Protein AF-A0A7Y5MTP2-F1 (afdb_monomer)

Radius of gyration: 14.78 Å; Cα contacts (8 Å, |Δi|>4): 229; chains: 1; bounding box: 39×34×38 Å

Structure (mmCIF, N/CA/C/O backbone):
data_AF-A0A7Y5MTP2-F1
#
_entry.id   AF-A0A7Y5MTP2-F1
#
loop_
_atom_site.group_PDB
_atom_site.id
_atom_site.type_symbol
_atom_site.label_atom_id
_atom_site.label_alt_id
_atom_site.label_comp_id
_atom_site.label_asym_id
_atom_site.label_entity_id
_atom_site.label_seq_id
_atom_site.pdbx_PDB_ins_code
_atom_site.Cartn_x
_atom_site.Cartn_y
_atom_site.Cartn_z
_atom_site.occupancy
_atom_site.B_iso_or_equiv
_atom_site.auth_seq_id
_atom_site.auth_comp_id
_atom_site.auth_asym_id
_atom_site.auth_atom_id
_atom_site.pdbx_PDB_model_num
ATOM 1 N N . THR A 1 1 ? 4.452 -15.754 11.264 1.00 57.75 1 THR A N 1
ATOM 2 C CA . THR A 1 1 ? 4.203 -14.313 11.049 1.00 57.75 1 THR A CA 1
ATOM 3 C C . THR A 1 1 ? 4.398 -13.623 12.384 1.00 57.75 1 THR A C 1
ATOM 5 O O . THR A 1 1 ? 4.298 -14.305 13.395 1.00 57.75 1 THR A O 1
ATOM 8 N N . MET A 1 2 ? 4.753 -12.339 12.403 1.00 69.00 2 MET A N 1
ATOM 9 C CA . MET A 1 2 ? 4.776 -11.529 13.631 1.00 69.00 2 MET A CA 1
ATOM 10 C C . MET A 1 2 ? 3.493 -10.700 13.642 1.00 69.00 2 MET A C 1
ATOM 12 O O . MET A 1 2 ? 3.183 -10.089 12.622 1.00 69.00 2 MET A O 1
ATOM 16 N N . ALA A 1 3 ? 2.720 -10.726 14.727 1.00 77.56 3 ALA A N 1
ATOM 17 C CA . ALA A 1 3 ? 1.388 -10.106 14.770 1.00 77.56 3 ALA A CA 1
ATOM 18 C C . ALA A 1 3 ? 1.446 -8.566 14.690 1.00 77.56 3 ALA A C 1
ATOM 20 O O . ALA A 1 3 ? 0.490 -7.888 14.294 1.00 77.56 3 ALA A O 1
ATOM 21 N N . GLU A 1 4 ? 2.597 -8.010 15.042 1.00 84.44 4 GLU A N 1
ATOM 22 C CA . GLU A 1 4 ? 2.872 -6.586 15.148 1.00 84.44 4 GLU A CA 1
ATOM 23 C C . GLU A 1 4 ? 3.142 -5.946 13.778 1.00 84.44 4 GLU A C 1
ATOM 25 O O . GLU A 1 4 ? 2.966 -4.736 13.617 1.00 84.44 4 GLU A O 1
ATOM 30 N N . ILE A 1 5 ? 3.487 -6.744 12.762 1.00 91.25 5 ILE A N 1
ATOM 31 C CA . ILE A 1 5 ? 3.952 -6.271 11.451 1.00 91.25 5 ILE A CA 1
ATOM 32 C C . ILE A 1 5 ? 2.905 -6.561 10.374 1.00 91.25 5 ILE A C 1
ATOM 34 O O . ILE A 1 5 ? 2.256 -7.602 10.389 1.00 91.25 5 ILE A O 1
ATOM 38 N N . VAL A 1 6 ? 2.773 -5.638 9.422 1.00 95.94 6 VAL A N 1
ATOM 39 C CA . VAL A 1 6 ? 1.981 -5.818 8.200 1.00 95.94 6 VAL A CA 1
ATOM 40 C C . VAL A 1 6 ? 2.944 -6.013 7.038 1.00 95.94 6 VAL A C 1
ATOM 42 O O . VAL A 1 6 ? 3.733 -5.116 6.729 1.00 95.94 6 VAL A O 1
ATOM 45 N N . ALA A 1 7 ? 2.915 -7.182 6.405 1.00 96.44 7 ALA A N 1
ATOM 46 C CA . ALA A 1 7 ? 3.816 -7.492 5.302 1.00 96.44 7 ALA A CA 1
ATOM 47 C C . ALA A 1 7 ? 3.246 -6.985 3.974 1.00 96.44 7 ALA A C 1
ATOM 49 O O . ALA A 1 7 ? 2.177 -7.411 3.534 1.00 96.44 7 ALA A O 1
ATOM 50 N N . VAL A 1 8 ? 3.989 -6.108 3.302 1.00 97.31 8 VAL A N 1
ATOM 51 C CA . VAL A 1 8 ? 3.574 -5.501 2.035 1.00 97.31 8 VAL A CA 1
ATOM 52 C C . VAL A 1 8 ? 4.582 -5.827 0.941 1.00 97.31 8 VAL A C 1
ATOM 54 O O . VAL A 1 8 ? 5.793 -5.770 1.159 1.00 97.31 8 VAL A O 1
ATOM 57 N N . THR A 1 9 ? 4.086 -6.159 -0.250 1.00 97.12 9 THR A N 1
ATOM 58 C CA . THR A 1 9 ? 4.935 -6.369 -1.427 1.00 97.12 9 THR A CA 1
ATOM 59 C C . THR A 1 9 ? 4.431 -5.627 -2.661 1.00 97.12 9 THR A C 1
ATOM 61 O O . THR A 1 9 ? 3.328 -5.085 -2.687 1.00 97.12 9 THR A O 1
ATOM 64 N N . GLY A 1 10 ? 5.270 -5.562 -3.689 1.00 96.94 10 GLY A N 1
ATOM 65 C CA . GLY A 1 10 ? 4.979 -4.869 -4.934 1.00 96.94 10 GLY A CA 1
ATOM 66 C C . GLY A 1 10 ? 4.532 -5.794 -6.058 1.00 96.94 10 GLY A C 1
ATOM 67 O O . GLY A 1 10 ? 5.059 -6.898 -6.222 1.00 96.94 10 GLY A O 1
ATOM 68 N N . VAL A 1 11 ? 3.607 -5.307 -6.881 1.00 97.50 11 VAL A N 1
ATOM 69 C CA . VAL A 1 11 ? 3.109 -5.990 -8.084 1.00 97.50 11 VAL A CA 1
ATOM 70 C C . VAL A 1 11 ? 3.251 -5.118 -9.331 1.00 97.50 11 VAL A C 1
ATOM 72 O O . VAL A 1 11 ? 3.417 -3.894 -9.249 1.00 97.50 11 VAL A O 1
ATOM 75 N N . LYS A 1 12 ? 3.201 -5.765 -10.495 1.00 96.69 12 LYS A N 1
ATOM 76 C CA . LYS A 1 12 ? 3.069 -5.110 -11.794 1.00 96.69 12 LYS A CA 1
ATOM 77 C C . LYS A 1 12 ? 1.625 -4.634 -12.003 1.00 96.69 12 LYS A C 1
ATOM 79 O O . LYS A 1 12 ? 0.699 -5.196 -11.421 1.00 96.69 12 LYS A O 1
ATOM 84 N N . ASP A 1 13 ? 1.430 -3.609 -12.827 1.00 94.81 13 ASP A N 1
ATOM 85 C CA . ASP A 1 13 ? 0.100 -3.256 -13.329 1.00 94.81 13 ASP A CA 1
ATOM 86 C C . ASP A 1 13 ? -0.437 -4.347 -14.271 1.00 94.81 13 ASP A C 1
ATOM 88 O O . ASP A 1 13 ? 0.332 -5.073 -14.897 1.00 94.81 13 ASP A O 1
ATOM 92 N N . GLY A 1 14 ? -1.758 -4.496 -14.359 1.00 92.06 14 GLY A N 1
ATOM 93 C CA . GLY A 1 14 ? -2.388 -5.513 -15.201 1.00 92.06 14 GLY A CA 1
ATOM 94 C C . GLY A 1 14 ? -3.669 -6.076 -14.595 1.00 92.06 14 GLY A C 1
AT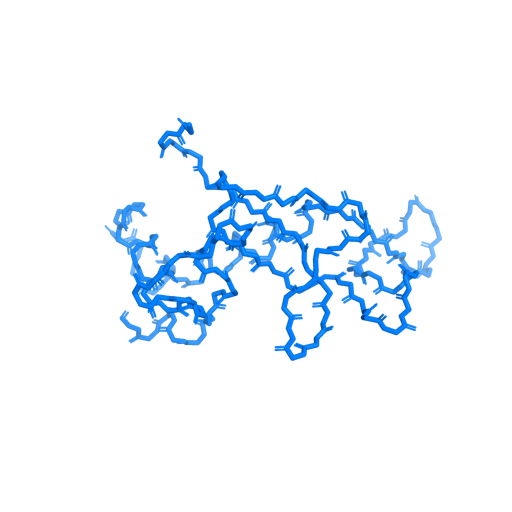OM 95 O O . GLY A 1 14 ? -4.062 -5.716 -13.488 1.00 92.06 14 GLY A O 1
ATOM 96 N N . SER A 1 15 ? -4.327 -6.967 -15.339 1.00 86.50 15 SER A N 1
ATOM 97 C CA . SER A 1 15 ? -5.572 -7.622 -14.915 1.00 86.50 15 SER A CA 1
ATOM 98 C C . SER A 1 15 ? -5.357 -8.724 -13.873 1.00 86.50 15 SER A C 1
ATOM 100 O O . SER A 1 15 ? -6.280 -9.070 -13.142 1.00 86.50 15 SER A O 1
ATOM 102 N N . SER A 1 16 ? -4.147 -9.280 -13.798 1.00 91.94 16 SER A N 1
ATOM 103 C CA . SER A 1 16 ? -3.747 -10.310 -12.836 1.00 91.94 16 SER A CA 1
ATOM 104 C C . SER A 1 16 ? -2.545 -9.838 -12.031 1.00 91.94 16 SER A C 1
ATOM 106 O O . SER A 1 16 ? -1.668 -9.154 -12.560 1.00 91.94 16 SER A O 1
ATOM 108 N N . LEU A 1 17 ? -2.489 -10.224 -10.755 1.00 96.00 17 LEU A N 1
ATOM 109 C CA . LEU A 1 17 ? -1.357 -9.885 -9.903 1.00 96.00 17 LEU A CA 1
ATOM 110 C C . LEU A 1 17 ? -0.130 -10.698 -10.302 1.00 96.00 17 LEU A C 1
ATOM 112 O O . LEU A 1 17 ? -0.117 -11.924 -10.226 1.00 96.00 17 LEU A O 1
ATOM 116 N N . VAL A 1 18 ? 0.917 -9.980 -10.686 1.00 96.44 18 VAL A N 1
ATOM 117 C CA . VAL A 1 18 ? 2.251 -10.521 -10.927 1.00 96.44 18 VAL A CA 1
ATOM 118 C C . VAL A 1 18 ? 3.200 -9.734 -10.044 1.00 96.44 18 VAL A C 1
ATOM 120 O O . VAL A 1 18 ? 3.188 -8.505 -10.080 1.00 96.44 18 VAL A O 1
ATOM 123 N N . LYS A 1 19 ? 4.016 -10.411 -9.233 1.00 96.00 19 LYS A N 1
ATOM 124 C CA . LYS A 1 19 ? 4.994 -9.728 -8.375 1.00 96.00 19 LYS A CA 1
ATOM 125 C C . LYS A 1 19 ? 5.942 -8.856 -9.209 1.00 96.00 19 LYS A C 1
ATOM 127 O O . LYS A 1 19 ? 6.285 -9.204 -10.341 1.00 96.00 19 LYS A O 1
ATOM 132 N N . CYS A 1 20 ? 6.392 -7.739 -8.642 1.00 95.06 20 CYS A N 1
ATOM 133 C CA . C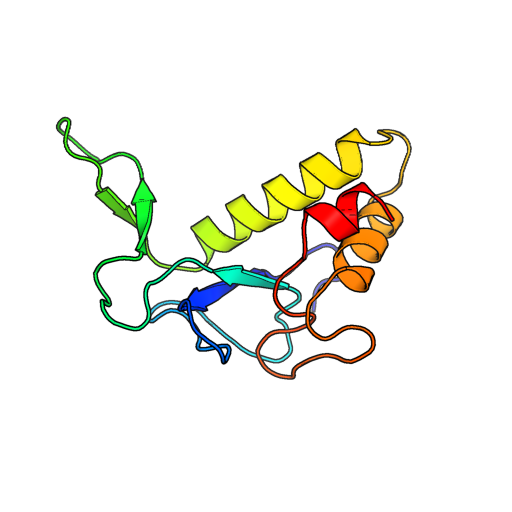YS A 1 20 ? 7.462 -6.956 -9.257 1.00 95.06 20 CYS A CA 1
ATOM 134 C C . CYS A 1 20 ? 8.749 -7.801 -9.356 1.00 95.06 20 CYS A C 1
ATOM 136 O O . CYS A 1 20 ? 8.929 -8.762 -8.598 1.00 95.06 20 CYS A O 1
ATOM 138 N N . ASN A 1 21 ? 9.656 -7.460 -10.273 1.00 93.88 21 ASN A N 1
ATOM 139 C CA . ASN A 1 21 ? 10.817 -8.307 -10.584 1.00 93.88 21 ASN A CA 1
ATOM 140 C C . ASN A 1 21 ? 11.676 -8.614 -9.348 1.00 93.88 21 ASN A C 1
ATOM 142 O O . ASN A 1 21 ? 12.095 -9.753 -9.151 1.00 93.88 21 ASN A O 1
ATOM 146 N N . THR A 1 22 ? 11.872 -7.621 -8.483 1.00 92.31 22 THR A N 1
ATOM 147 C CA . THR A 1 22 ? 12.684 -7.715 -7.261 1.00 92.31 22 THR A CA 1
ATOM 148 C C . THR A 1 22 ? 11.857 -7.946 -5.992 1.00 92.31 22 THR A C 1
ATOM 150 O O . THR A 1 22 ? 12.40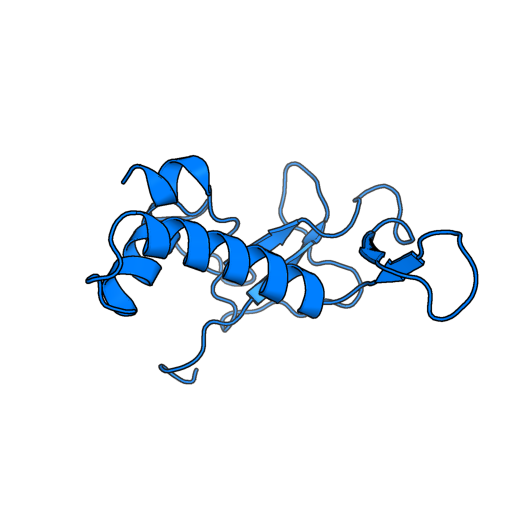1 -7.961 -4.893 1.00 92.31 22 THR A O 1
ATOM 153 N N . CYS A 1 23 ? 10.539 -8.121 -6.119 1.00 94.25 23 CYS A N 1
ATOM 154 C CA . CYS A 1 23 ? 9.631 -8.290 -4.992 1.00 94.25 23 CYS A CA 1
ATOM 155 C C . CYS A 1 23 ? 9.499 -9.762 -4.577 1.00 94.25 23 CYS A C 1
ATOM 157 O O . CYS A 1 23 ? 9.522 -10.677 -5.412 1.00 94.25 23 CYS A O 1
ATOM 159 N N . HIS A 1 24 ? 9.288 -9.976 -3.278 1.00 93.62 24 HIS A N 1
ATOM 160 C CA . HIS A 1 24 ? 8.942 -11.279 -2.710 1.00 93.62 24 HIS A CA 1
ATOM 161 C C . HIS A 1 24 ? 7.422 -11.501 -2.734 1.00 93.62 24 HIS A C 1
ATOM 163 O O . HIS A 1 24 ? 6.661 -10.550 -2.586 1.00 93.62 24 HIS A O 1
ATOM 169 N N . SER A 1 25 ? 6.972 -12.743 -2.891 1.00 95.69 25 SER A N 1
ATOM 170 C CA . SER A 1 25 ? 5.572 -13.153 -2.703 1.00 95.69 25 SER A CA 1
ATOM 171 C C . SER A 1 25 ? 5.505 -14.348 -1.753 1.00 95.69 25 SER A C 1
ATOM 173 O O . SER A 1 25 ? 6.530 -14.958 -1.433 1.00 95.69 25 SER A O 1
ATOM 175 N N . GLY A 1 26 ? 4.311 -14.658 -1.254 1.00 96.19 26 GLY A N 1
ATOM 176 C CA . GLY A 1 26 ? 4.069 -15.861 -0.463 1.00 96.19 26 GLY A CA 1
ATOM 177 C C . GLY A 1 26 ? 3.065 -15.660 0.662 1.00 96.19 26 GLY A C 1
ATOM 178 O O . GLY A 1 26 ? 2.565 -14.564 0.906 1.00 96.19 26 GLY A O 1
ATOM 179 N N . SER A 1 27 ? 2.815 -16.734 1.408 1.00 95.00 27 SER A N 1
ATOM 180 C CA . SER A 1 27 ? 1.702 -16.810 2.364 1.00 95.00 27 SER A CA 1
ATOM 181 C C . SER A 1 27 ? 1.784 -15.813 3.517 1.00 95.00 27 SER A C 1
ATOM 183 O O . SER A 1 27 ? 0.773 -15.529 4.157 1.00 95.00 27 SER A O 1
ATOM 185 N N . LYS A 1 28 ? 2.969 -15.250 3.769 1.00 94.94 28 LYS A N 1
ATOM 186 C CA . LYS A 1 28 ? 3.203 -14.236 4.802 1.00 94.94 28 LYS A CA 1
ATOM 187 C C . LYS A 1 28 ? 2.919 -12.802 4.339 1.00 94.94 28 LYS A C 1
ATOM 189 O O . LYS A 1 28 ? 2.993 -11.924 5.182 1.00 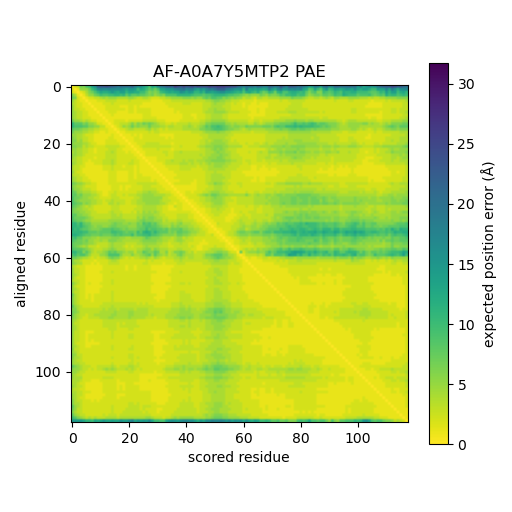94.94 28 LYS A O 1
ATOM 194 N N . VAL A 1 29 ? 2.621 -12.558 3.059 1.00 96.44 29 VAL A N 1
ATOM 195 C CA . VAL A 1 29 ? 2.225 -11.236 2.533 1.00 96.44 29 VAL A CA 1
ATOM 196 C C . VAL A 1 29 ? 0.793 -10.920 2.948 1.00 96.44 29 VAL A C 1
ATOM 198 O O . VAL A 1 29 ? -0.070 -11.785 2.819 1.00 96.44 29 VAL A O 1
ATOM 201 N N . ASP A 1 30 ? 0.533 -9.694 3.400 1.00 97.19 30 ASP A N 1
ATOM 202 C CA . ASP A 1 30 ? -0.800 -9.215 3.782 1.00 97.19 30 ASP A CA 1
ATOM 203 C C . ASP A 1 30 ? -1.437 -8.336 2.711 1.00 97.19 30 ASP A C 1
ATOM 205 O O . ASP A 1 30 ? -2.602 -8.544 2.388 1.00 97.19 30 ASP A O 1
ATOM 209 N N . PHE A 1 31 ? -0.689 -7.399 2.129 1.00 97.94 31 PHE A N 1
ATOM 210 C CA . PHE A 1 31 ? -1.192 -6.498 1.088 1.00 97.94 31 PHE A CA 1
ATOM 211 C C . PHE A 1 31 ? -0.192 -6.348 -0.049 1.00 97.94 31 PHE A C 1
ATOM 213 O O . PHE A 1 31 ? 1.010 -6.595 0.107 1.00 97.94 31 PHE A O 1
ATOM 220 N N . VAL A 1 32 ? -0.687 -5.879 -1.192 1.00 97.81 32 VAL A N 1
ATOM 221 C CA . VAL A 1 32 ? 0.168 -5.497 -2.315 1.00 97.81 32 VAL A CA 1
ATOM 222 C C . VAL A 1 32 ? -0.135 -4.091 -2.809 1.00 97.81 32 VAL A C 1
ATOM 224 O O . VAL A 1 32 ? -1.254 -3.598 -2.672 1.00 97.81 32 VAL A O 1
ATOM 227 N N . ALA A 1 33 ? 0.852 -3.467 -3.445 1.00 97.19 33 ALA A N 1
ATOM 228 C CA . ALA A 1 33 ? 0.668 -2.216 -4.173 1.00 97.19 33 ALA A CA 1
ATOM 229 C C . ALA A 1 33 ? 1.300 -2.287 -5.567 1.00 97.19 33 ALA A C 1
ATOM 231 O O . ALA A 1 33 ? 2.351 -2.903 -5.767 1.00 97.19 33 ALA A O 1
ATOM 232 N N . VAL A 1 34 ? 0.655 -1.641 -6.538 1.00 95.75 34 VAL A N 1
ATOM 233 C CA . VAL A 1 34 ? 1.162 -1.546 -7.911 1.00 95.75 34 VAL A CA 1
ATOM 234 C C . VAL A 1 34 ? 2.356 -0.600 -7.944 1.00 95.75 34 VAL A C 1
ATOM 236 O O . VAL A 1 34 ? 2.253 0.551 -7.527 1.00 95.75 34 VAL A O 1
ATOM 239 N N . MET A 1 35 ? 3.488 -1.081 -8.455 1.00 95.00 35 MET A N 1
ATOM 240 C CA . MET A 1 35 ? 4.746 -0.321 -8.454 1.00 95.00 35 MET A CA 1
ATOM 241 C C . MET A 1 35 ? 5.651 -0.567 -9.656 1.00 95.00 35 MET A C 1
ATOM 243 O O . MET A 1 35 ? 6.740 -0.009 -9.733 1.00 95.00 35 MET A O 1
ATOM 247 N N . GLN A 1 36 ? 5.251 -1.441 -10.571 1.00 95.75 36 GLN A N 1
ATOM 248 C CA . GLN A 1 36 ? 6.005 -1.730 -11.781 1.00 95.75 36 GLN A CA 1
ATOM 249 C C . GLN A 1 36 ? 5.037 -1.846 -12.943 1.00 95.75 36 GLN A C 1
ATOM 251 O O . GLN A 1 36 ? 3.877 -2.214 -12.779 1.00 95.75 36 GLN A O 1
ATOM 256 N N . ARG A 1 37 ? 5.507 -1.525 -14.136 1.00 95.12 37 ARG A N 1
ATOM 257 C CA . ARG A 1 37 ? 4.713 -1.663 -15.346 1.00 95.12 37 ARG A CA 1
ATOM 258 C C . ARG A 1 37 ? 4.967 -3.026 -15.974 1.00 95.12 37 ARG A C 1
ATOM 260 O O . ARG A 1 37 ? 6.112 -3.417 -16.174 1.00 95.12 37 ARG A O 1
ATOM 267 N N . SER A 1 38 ? 3.899 -3.739 -16.295 1.00 95.06 38 SER A N 1
ATOM 268 C CA . SER A 1 38 ? 3.908 -5.069 -16.915 1.00 95.06 38 SER A CA 1
ATOM 269 C C . SER A 1 38 ? 4.705 -5.116 -18.212 1.00 95.06 38 SER A C 1
ATOM 271 O O . SER A 1 38 ? 5.418 -6.081 -18.455 1.00 95.06 38 SER A O 1
ATOM 273 N N . VAL A 1 39 ? 4.618 -4.052 -19.010 1.00 94.38 39 VAL A N 1
ATOM 274 C CA . VAL A 1 39 ? 5.248 -3.949 -20.335 1.00 94.38 39 VAL A CA 1
ATOM 275 C C . VAL A 1 39 ? 6.653 -3.331 -20.317 1.00 94.38 39 VAL A C 1
ATOM 277 O O . VAL A 1 39 ? 7.219 -3.083 -21.375 1.00 94.38 39 VAL A O 1
ATOM 280 N N . SER A 1 40 ? 7.200 -2.981 -19.146 1.00 93.12 40 SER A N 1
ATOM 281 C CA . SER A 1 40 ? 8.496 -2.296 -19.048 1.00 93.12 40 SER A CA 1
ATOM 282 C C . SER A 1 40 ? 9.113 -2.468 -17.669 1.00 93.12 40 SER A C 1
ATOM 284 O O . SER A 1 40 ? 8.776 -1.745 -16.729 1.00 93.12 40 SER A O 1
ATOM 286 N N . ASP A 1 41 ? 10.096 -3.353 -17.577 1.00 90.88 41 ASP A N 1
ATOM 287 C CA . ASP A 1 41 ? 10.742 -3.688 -16.310 1.00 90.88 41 ASP A CA 1
ATOM 288 C C . ASP A 1 41 ? 11.534 -2.529 -15.687 1.00 90.88 41 ASP A C 1
ATOM 290 O O . ASP A 1 41 ? 11.629 -2.446 -14.466 1.00 90.88 41 ASP A O 1
ATOM 294 N N . SER A 1 42 ? 12.004 -1.578 -16.497 1.00 90.69 42 SER A N 1
ATOM 295 C CA . SER A 1 42 ? 12.689 -0.364 -16.027 1.00 90.69 42 SER A CA 1
ATOM 296 C C . SER A 1 42 ? 11.738 0.728 -15.518 1.00 90.69 42 SER A C 1
ATOM 298 O O . SER A 1 42 ? 12.195 1.765 -15.044 1.00 90.69 42 SER A O 1
ATOM 300 N N . ARG A 1 43 ? 10.415 0.545 -15.652 1.00 93.25 43 ARG A N 1
ATOM 301 C CA . ARG A 1 43 ? 9.406 1.555 -15.294 1.00 93.25 43 ARG A CA 1
ATOM 302 C C . ARG A 1 43 ? 8.731 1.159 -13.984 1.00 93.25 43 ARG A C 1
ATOM 304 O O . ARG A 1 43 ? 7.645 0.571 -13.982 1.00 93.25 43 ARG A O 1
ATOM 311 N N . THR A 1 44 ? 9.419 1.455 -12.884 1.00 94.88 44 THR A N 1
ATOM 312 C CA . THR A 1 44 ? 8.974 1.191 -11.509 1.00 94.88 44 THR A CA 1
ATOM 313 C C . THR A 1 44 ? 8.467 2.472 -10.821 1.00 94.88 44 THR A C 1
ATOM 315 O O . THR A 1 44 ? 8.064 3.416 -11.504 1.00 94.88 44 THR A O 1
ATOM 318 N N . SER A 1 45 ? 8.419 2.529 -9.486 1.00 93.00 45 SER A N 1
ATOM 319 C CA . SER A 1 45 ? 8.022 3.732 -8.743 1.00 93.00 45 SER A CA 1
ATOM 320 C C . SER A 1 45 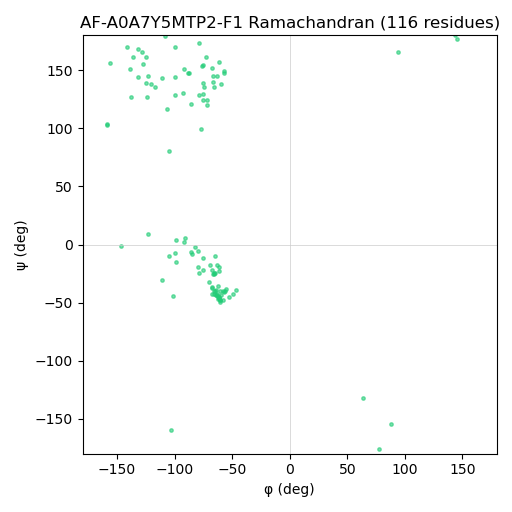? 9.024 4.873 -8.936 1.00 93.00 45 SER A C 1
ATOM 322 O O . SER A 1 45 ? 10.230 4.661 -8.843 1.00 93.00 45 SER A O 1
ATOM 324 N N . LEU A 1 46 ? 8.517 6.086 -9.169 1.00 92.12 46 LEU A N 1
ATOM 325 C CA . LEU A 1 46 ? 9.326 7.301 -9.288 1.00 92.12 46 LEU A CA 1
ATOM 326 C C . LEU A 1 46 ? 9.991 7.667 -7.957 1.00 92.12 46 LEU A C 1
ATOM 328 O O . LEU A 1 46 ? 9.353 7.605 -6.904 1.00 92.12 46 LEU A O 1
ATOM 332 N N . THR A 1 47 ? 11.244 8.114 -8.016 1.00 91.06 47 THR A N 1
ATOM 333 C CA . THR A 1 47 ? 11.994 8.647 -6.873 1.00 91.06 47 THR A CA 1
ATOM 334 C C . THR A 1 47 ? 12.857 9.836 -7.263 1.00 91.06 47 THR A C 1
ATOM 336 O O . THR A 1 47 ? 13.084 10.128 -8.438 1.00 91.06 47 THR A O 1
ATOM 339 N N . LEU A 1 48 ? 13.406 10.500 -6.249 1.00 91.69 48 LEU A N 1
ATOM 340 C CA . LEU A 1 48 ? 14.529 11.405 -6.446 1.00 91.69 48 LEU A CA 1
ATOM 341 C C . LEU A 1 48 ? 15.742 10.622 -6.967 1.00 91.69 48 LEU A C 1
ATOM 343 O O . LEU A 1 48 ? 15.945 9.456 -6.607 1.00 91.69 48 LEU A O 1
ATOM 347 N N . ALA A 1 49 ? 16.533 11.259 -7.828 1.00 92.44 49 ALA A N 1
ATOM 348 C CA . ALA A 1 49 ? 17.841 10.743 -8.198 1.00 92.44 49 ALA A CA 1
ATOM 349 C C . ALA A 1 49 ? 18.852 10.988 -7.073 1.00 92.44 49 ALA A C 1
ATOM 351 O O . ALA A 1 49 ? 18.719 11.929 -6.294 1.00 92.44 49 ALA A O 1
ATOM 352 N N . MET A 1 50 ? 19.884 10.146 -7.007 1.00 90.94 50 MET A N 1
ATOM 353 C CA . MET A 1 50 ? 20.992 10.340 -6.062 1.00 90.94 50 MET A CA 1
ATOM 354 C C . MET A 1 50 ? 21.805 11.605 -6.378 1.00 90.94 50 MET A C 1
ATOM 356 O O . MET A 1 50 ? 22.447 12.162 -5.493 1.00 90.94 50 MET A O 1
ATOM 360 N N . SER A 1 51 ? 21.782 12.055 -7.634 1.00 94.19 51 SER A N 1
ATOM 361 C CA . SER A 1 51 ? 22.387 13.300 -8.100 1.00 94.19 51 SER A CA 1
ATOM 362 C C . SER A 1 51 ? 21.706 13.786 -9.387 1.00 94.19 51 SER A C 1
ATOM 364 O O . SER A 1 51 ? 21.123 12.997 -10.133 1.00 94.19 51 SER A O 1
ATOM 366 N N . GLY A 1 52 ? 21.788 15.094 -9.655 1.00 93.44 52 GLY A N 1
ATOM 367 C CA . GLY A 1 52 ? 21.160 15.732 -10.817 1.00 93.44 52 GLY A CA 1
ATOM 368 C C . GLY A 1 52 ? 19.648 15.963 -10.671 1.00 93.44 52 GLY A C 1
ATOM 369 O O . GLY A 1 52 ? 19.062 15.710 -9.623 1.00 93.44 52 GLY A O 1
ATOM 370 N N . ASN A 1 53 ? 19.023 16.470 -11.741 1.00 92.56 53 ASN A N 1
ATOM 371 C CA . ASN A 1 53 ? 17.628 16.944 -11.717 1.00 92.56 53 ASN A CA 1
ATOM 372 C C . ASN A 1 53 ? 16.624 16.001 -12.401 1.00 92.56 53 ASN A C 1
ATOM 374 O O . ASN A 1 53 ? 15.421 16.232 -12.320 1.00 92.56 53 ASN A O 1
ATOM 378 N N . GLN A 1 54 ? 17.092 14.970 -13.110 1.00 93.62 54 GLN A N 1
ATOM 379 C CA . GLN A 1 54 ? 16.198 14.005 -13.751 1.00 93.62 54 GLN A CA 1
ATOM 380 C C . GLN A 1 54 ? 15.688 13.008 -12.702 1.00 93.62 54 GLN A C 1
ATOM 382 O O . GLN A 1 54 ? 16.517 12.442 -11.992 1.00 93.62 54 GLN A O 1
ATOM 387 N N . PRO A 1 55 ? 14.367 12.775 -12.576 1.00 91.81 55 PRO A N 1
ATOM 388 C CA . PRO A 1 55 ? 13.834 11.772 -11.660 1.00 91.81 55 PRO A CA 1
ATOM 389 C C . PRO A 1 55 ? 14.395 10.376 -11.944 1.00 91.81 55 PRO A C 1
ATOM 391 O O . PRO A 1 55 ? 14.679 10.026 -13.090 1.00 91.81 55 PRO A O 1
ATOM 394 N N . SER A 1 56 ? 14.511 9.570 -10.895 1.00 93.50 56 SER A N 1
ATOM 395 C CA . SER A 1 56 ? 14.929 8.173 -10.991 1.00 93.50 56 SER A CA 1
ATOM 396 C C . SER A 1 56 ? 13.749 7.235 -10.737 1.00 93.50 56 SER A C 1
ATOM 398 O O . SER A 1 56 ? 12.621 7.662 -10.477 1.00 93.50 56 SER A O 1
ATOM 400 N N . TYR A 1 57 ? 14.025 5.940 -10.811 1.00 92.06 57 TYR A N 1
ATOM 401 C CA . TYR A 1 57 ? 13.085 4.872 -10.528 1.00 92.06 57 TYR A CA 1
ATOM 402 C C . TYR A 1 57 ? 13.663 3.934 -9.469 1.00 92.06 57 TYR A C 1
ATOM 404 O O . TYR A 1 57 ? 14.843 3.581 -9.517 1.00 92.06 57 TYR A O 1
ATOM 412 N N . VAL A 1 58 ? 12.824 3.500 -8.529 1.00 89.75 58 VAL A N 1
ATOM 413 C CA . VAL A 1 58 ? 13.170 2.483 -7.529 1.00 89.75 58 VAL A CA 1
ATOM 414 C C . VAL A 1 58 ? 12.286 1.259 -7.695 1.00 89.75 58 VAL A C 1
ATOM 416 O O . VAL A 1 58 ? 11.074 1.372 -7.896 1.00 89.75 58 VAL A O 1
ATOM 419 N N . GLY A 1 59 ? 12.897 0.081 -7.641 1.00 83.81 59 GLY A N 1
ATOM 420 C CA . GLY A 1 59 ? 12.191 -1.193 -7.559 1.00 83.81 59 GLY A CA 1
ATOM 421 C C . GLY A 1 59 ? 12.145 -1.725 -6.127 1.00 83.81 59 GLY A C 1
ATOM 422 O O . GLY A 1 59 ? 12.865 -1.259 -5.247 1.00 83.81 59 GLY A O 1
ATOM 423 N N . GLY A 1 60 ? 11.346 -2.767 -5.916 1.00 86.06 60 GLY A N 1
ATOM 424 C CA . GLY A 1 60 ? 11.301 -3.506 -4.655 1.00 86.06 60 GLY A CA 1
ATOM 425 C C . GLY A 1 60 ? 10.223 -3.025 -3.687 1.00 86.06 60 GLY A C 1
ATOM 426 O O . GLY A 1 60 ? 9.634 -1.956 -3.834 1.00 86.06 60 GLY A O 1
ATOM 427 N N . SER A 1 61 ? 9.961 -3.848 -2.670 1.00 88.94 61 SER A N 1
ATOM 428 C CA . SER A 1 61 ? 8.806 -3.711 -1.775 1.00 88.94 61 SER A CA 1
ATOM 429 C C . SER A 1 61 ? 8.768 -2.409 -0.969 1.00 88.94 61 SER A C 1
ATOM 431 O O . SER A 1 61 ? 7.683 -2.022 -0.545 1.00 88.94 61 SER A O 1
ATOM 433 N N . SER A 1 62 ? 9.884 -1.688 -0.806 1.00 92.56 62 SER A N 1
ATOM 434 C CA . SER A 1 62 ? 9.942 -0.421 -0.060 1.00 92.56 62 SER A CA 1
ATOM 435 C C . SER A 1 62 ? 8.904 0.601 -0.529 1.00 92.56 62 SER A C 1
ATOM 437 O O . SER A 1 62 ? 8.204 1.189 0.295 1.00 92.56 62 SER A O 1
ATOM 439 N N . ALA A 1 63 ? 8.747 0.777 -1.845 1.00 93.75 63 ALA A N 1
ATOM 440 C CA . ALA A 1 63 ? 7.754 1.708 -2.374 1.00 93.75 63 ALA A CA 1
ATOM 441 C C . ALA A 1 63 ? 6.312 1.206 -2.161 1.00 93.75 63 ALA A C 1
ATOM 443 O O . ALA A 1 63 ? 5.430 2.011 -1.879 1.00 93.75 63 ALA A O 1
ATOM 444 N N . ALA A 1 64 ? 6.068 -0.112 -2.176 1.00 95.75 64 ALA A N 1
ATOM 445 C CA . ALA A 1 64 ? 4.746 -0.670 -1.876 1.00 95.75 64 ALA A CA 1
ATOM 446 C C . ALA A 1 64 ? 4.380 -0.459 -0.408 1.00 95.75 64 ALA A C 1
ATOM 448 O O . ALA A 1 64 ? 3.244 -0.082 -0.106 1.00 95.75 64 ALA A O 1
ATOM 449 N N . THR A 1 65 ? 5.341 -0.672 0.494 1.00 96.12 65 THR A N 1
ATOM 450 C CA . THR A 1 65 ? 5.188 -0.399 1.923 1.00 96.12 65 THR A CA 1
ATOM 451 C C . THR A 1 65 ? 4.838 1.065 2.149 1.00 96.12 65 THR A C 1
ATOM 453 O O . THR A 1 65 ? 3.865 1.344 2.843 1.00 96.12 65 THR A O 1
ATOM 456 N N . ALA A 1 66 ? 5.561 1.996 1.518 1.00 95.88 66 ALA A N 1
ATOM 457 C CA . ALA A 1 66 ? 5.285 3.426 1.635 1.00 95.88 66 ALA A CA 1
ATOM 458 C C . ALA A 1 66 ? 3.881 3.796 1.125 1.00 95.88 66 ALA A C 1
ATOM 460 O O . ALA A 1 66 ? 3.139 4.486 1.823 1.00 95.88 66 ALA A O 1
ATOM 461 N N . THR A 1 67 ? 3.473 3.291 -0.046 1.00 96.31 67 THR A N 1
ATOM 462 C CA . THR A 1 67 ? 2.120 3.517 -0.581 1.00 96.31 67 THR A CA 1
ATOM 463 C C . THR A 1 67 ? 1.043 2.974 0.356 1.00 96.31 67 THR A C 1
ATOM 465 O O . THR A 1 67 ? 0.089 3.678 0.678 1.00 96.31 67 THR A O 1
ATOM 468 N N . THR A 1 68 ? 1.204 1.743 0.839 1.00 98.00 68 THR A N 1
ATOM 469 C CA . THR A 1 68 ? 0.222 1.100 1.725 1.00 98.00 68 THR A CA 1
ATOM 470 C C . THR A 1 68 ? 0.153 1.793 3.087 1.00 98.00 68 THR A C 1
ATOM 472 O O . THR A 1 68 ? -0.939 1.968 3.624 1.00 98.00 68 THR A O 1
ATOM 475 N N . ALA A 1 69 ? 1.285 2.261 3.620 1.00 98.19 69 ALA A N 1
ATOM 476 C CA . ALA A 1 69 ? 1.330 3.077 4.832 1.00 98.19 69 ALA A CA 1
ATOM 477 C C . ALA A 1 69 ? 0.625 4.430 4.641 1.00 98.19 69 ALA A C 1
ATOM 479 O O . ALA A 1 69 ? -0.107 4.864 5.527 1.00 98.19 69 ALA A O 1
ATOM 480 N N . GLY A 1 70 ? 0.774 5.063 3.473 1.00 98.25 70 GLY A N 1
ATOM 481 C CA . GLY A 1 70 ? 0.020 6.266 3.115 1.00 98.25 70 GLY A CA 1
ATOM 482 C C . GLY A 1 70 ? -1.492 6.025 3.108 1.00 98.25 70 GLY A C 1
ATOM 483 O O . GLY A 1 70 ? -2.241 6.815 3.674 1.00 98.25 70 GLY A O 1
ATOM 484 N N . ILE A 1 71 ? -1.947 4.896 2.554 1.00 98.50 71 ILE A N 1
ATOM 485 C CA . ILE A 1 71 ? -3.365 4.502 2.602 1.00 98.50 71 ILE A CA 1
ATOM 486 C C . ILE A 1 71 ? -3.823 4.292 4.050 1.00 98.50 71 ILE A C 1
ATOM 488 O O . ILE A 1 71 ? -4.868 4.811 4.436 1.00 98.50 71 ILE A O 1
ATOM 492 N N . ALA A 1 72 ? -3.038 3.591 4.871 1.00 98.31 72 ALA A N 1
ATOM 493 C CA . ALA A 1 72 ? -3.347 3.404 6.289 1.00 98.31 72 ALA A CA 1
ATOM 494 C C . ALA A 1 72 ? -3.478 4.745 7.031 1.00 98.31 72 ALA A C 1
ATOM 496 O O . ALA A 1 72 ? -4.392 4.916 7.836 1.00 98.31 72 ALA A O 1
ATOM 497 N N . ALA A 1 73 ? -2.608 5.711 6.723 1.00 98.50 73 ALA A N 1
ATOM 498 C CA . ALA A 1 73 ? -2.667 7.053 7.289 1.00 98.50 73 ALA A CA 1
ATOM 499 C C . ALA A 1 73 ? -3.936 7.808 6.863 1.00 98.50 73 ALA A C 1
ATOM 501 O O . ALA A 1 73 ? -4.552 8.457 7.704 1.00 98.50 73 ALA A O 1
ATOM 502 N N . LEU A 1 74 ? -4.371 7.685 5.601 1.00 98.56 74 LEU A N 1
ATOM 503 C CA . LEU A 1 74 ? -5.642 8.261 5.137 1.00 98.56 74 LEU A CA 1
ATOM 504 C C . LEU A 1 74 ? -6.837 7.663 5.889 1.00 98.56 74 LEU A C 1
ATOM 506 O O . LEU A 1 74 ? -7.701 8.401 6.353 1.00 98.56 74 LEU A O 1
ATOM 510 N N . VAL A 1 75 ? -6.868 6.338 6.053 1.00 98.50 75 VAL A N 1
ATOM 511 C CA . VAL A 1 75 ? -7.918 5.642 6.814 1.00 98.50 75 VAL A CA 1
ATOM 512 C C . VAL A 1 75 ? -7.919 6.114 8.266 1.00 98.50 75 VAL A C 1
ATOM 514 O O . VAL A 1 75 ? -8.968 6.492 8.785 1.00 98.50 75 VAL A O 1
ATOM 517 N N . TRP A 1 76 ? -6.754 6.162 8.910 1.00 98.38 76 TRP A N 1
ATOM 518 C CA . TRP A 1 76 ? -6.621 6.646 10.283 1.00 98.38 76 TRP A CA 1
ATOM 519 C C . TRP A 1 76 ? -7.061 8.110 10.438 1.00 98.38 76 TRP A C 1
ATOM 521 O O . TRP A 1 76 ? -7.775 8.436 11.384 1.00 98.38 76 TRP A O 1
ATOM 531 N N . ALA A 1 77 ? -6.732 8.980 9.479 1.00 98.12 77 ALA A N 1
ATOM 532 C CA . ALA A 1 77 ? -7.081 10.400 9.521 1.00 98.12 77 ALA A CA 1
ATOM 533 C C . ALA A 1 77 ? -8.598 10.664 9.545 1.00 98.12 77 ALA A C 1
ATOM 535 O O . ALA A 1 77 ? -9.022 11.706 10.040 1.00 98.12 77 ALA A O 1
ATOM 536 N N . THR A 1 78 ? -9.425 9.726 9.069 1.00 98.19 78 THR A N 1
ATOM 537 C CA . THR A 1 78 ? -10.894 9.865 9.132 1.00 98.19 78 THR A CA 1
ATOM 538 C C . THR A 1 78 ? -11.450 9.832 10.558 1.00 98.19 78 THR A C 1
ATOM 540 O O . THR A 1 78 ? -12.508 10.400 10.813 1.00 98.19 78 THR A O 1
ATOM 543 N N . ASN A 1 79 ? -10.751 9.196 11.502 1.00 97.25 79 ASN A N 1
ATOM 544 C CA . ASN A 1 79 ? -11.022 9.322 12.932 1.00 97.25 79 ASN A CA 1
ATOM 545 C C . ASN A 1 79 ? -9.749 8.920 13.707 1.00 97.25 79 ASN A C 1
ATOM 547 O O . ASN A 1 79 ? -9.478 7.737 13.836 1.00 97.25 79 ASN A O 1
ATOM 551 N N . PRO A 1 80 ? -8.964 9.855 14.261 1.00 97.44 80 PRO A N 1
ATOM 552 C CA . PRO A 1 80 ? -7.700 9.519 14.927 1.00 97.44 80 PRO A CA 1
ATOM 553 C C . PRO A 1 80 ? -7.806 8.655 16.199 1.00 97.44 80 PRO A C 1
ATOM 555 O O . PRO A 1 80 ? -6.780 8.180 16.686 1.00 97.44 80 PRO A O 1
ATOM 558 N N . ALA A 1 81 ? -9.012 8.436 16.741 1.00 97.75 81 ALA A N 1
ATOM 559 C CA . ALA A 1 81 ? -9.240 7.618 17.936 1.00 97.75 81 ALA A CA 1
ATOM 560 C C . ALA A 1 81 ? -9.363 6.108 17.649 1.00 97.75 81 ALA A C 1
ATOM 562 O O . ALA A 1 81 ? -9.416 5.318 18.593 1.00 97.75 81 ALA A O 1
ATOM 563 N N . GLN A 1 82 ? -9.419 5.681 16.378 1.00 96.81 82 GLN A N 1
ATOM 564 C CA . GLN A 1 82 ? -9.432 4.245 16.058 1.00 96.81 82 GLN A CA 1
ATOM 565 C C . GLN A 1 82 ? -8.101 3.592 16.425 1.00 96.81 82 GLN A C 1
ATOM 567 O O . GLN A 1 82 ? -7.013 4.146 16.271 1.00 96.81 82 GLN A O 1
ATOM 572 N N . THR A 1 83 ? -8.210 2.352 16.874 1.00 97.06 83 THR A N 1
ATOM 573 C CA . THR A 1 83 ? -7.077 1.480 17.145 1.00 97.06 83 THR A CA 1
ATOM 574 C C . THR A 1 83 ? -6.435 1.005 15.843 1.00 97.06 83 THR A C 1
ATOM 576 O O . THR A 1 83 ? -7.064 0.964 14.782 1.00 97.06 83 THR A O 1
ATOM 579 N N . ARG A 1 84 ? -5.190 0.524 15.939 1.00 95.88 84 ARG A N 1
ATOM 580 C CA . ARG A 1 84 ? -4.504 -0.167 14.835 1.00 95.88 84 ARG A CA 1
ATOM 581 C C . ARG A 1 84 ? -5.371 -1.264 14.206 1.00 95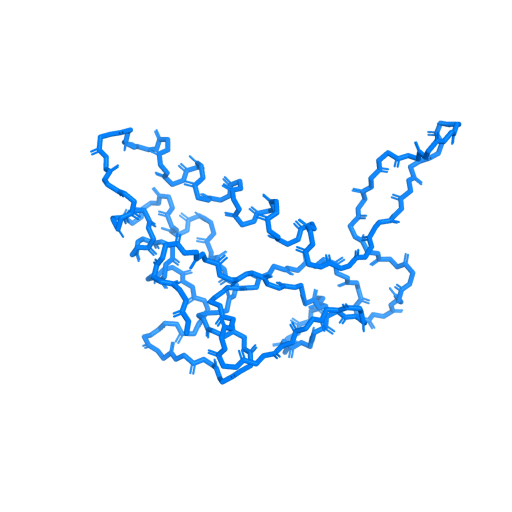.88 84 ARG A C 1
ATOM 583 O O . ARG A 1 84 ? -5.382 -1.393 12.989 1.00 95.88 84 ARG A O 1
ATOM 590 N N . ALA A 1 85 ? -6.076 -2.055 15.020 1.00 96.12 85 ALA A N 1
ATOM 591 C CA . ALA A 1 85 ? -6.910 -3.152 14.530 1.00 96.12 85 ALA A CA 1
ATOM 592 C C . ALA A 1 85 ? -8.070 -2.639 13.666 1.00 96.12 85 ALA A C 1
ATOM 594 O O . ALA A 1 85 ? -8.285 -3.157 12.578 1.00 96.12 85 ALA A O 1
ATOM 595 N N . GLN A 1 86 ? -8.738 -1.563 14.091 1.00 97.50 86 GLN A N 1
ATOM 596 C CA . GLN A 1 86 ? -9.828 -0.950 13.328 1.00 97.50 86 GLN A CA 1
ATOM 597 C C . GLN A 1 86 ? -9.347 -0.401 11.979 1.00 97.50 86 GLN A C 1
ATOM 599 O O . GLN A 1 86 ? -9.993 -0.635 10.960 1.00 97.50 86 GLN A O 1
ATOM 604 N N . VAL A 1 87 ? -8.185 0.263 11.944 1.00 97.94 87 VAL A N 1
ATOM 605 C CA . VAL A 1 87 ? -7.587 0.743 10.684 1.00 97.94 87 VAL A CA 1
ATOM 606 C C . VAL A 1 87 ? -7.283 -0.430 9.746 1.00 97.94 87 VAL A C 1
ATOM 608 O O . VAL A 1 87 ? -7.635 -0.391 8.567 1.00 97.94 87 VAL A O 1
ATOM 611 N N . LEU A 1 88 ? -6.672 -1.500 10.265 1.00 97.06 88 LEU A N 1
ATOM 612 C CA . LEU A 1 88 ? -6.328 -2.675 9.462 1.00 97.06 88 LEU A CA 1
ATOM 613 C C . LEU A 1 88 ? -7.552 -3.448 8.975 1.00 97.06 88 LEU A C 1
ATOM 615 O O . LEU A 1 88 ? -7.545 -3.908 7.835 1.00 97.06 88 LEU A O 1
ATOM 619 N N . ASP A 1 89 ? -8.602 -3.560 9.785 1.00 97.44 89 ASP A N 1
ATOM 620 C CA . ASP A 1 89 ? -9.846 -4.210 9.377 1.00 97.44 89 ASP A CA 1
ATOM 621 C C . ASP A 1 89 ? -10.537 -3.429 8.258 1.00 97.44 89 ASP A C 1
ATOM 623 O O . ASP A 1 89 ? -10.982 -4.030 7.280 1.00 97.44 89 ASP A O 1
ATOM 627 N N . ARG A 1 90 ? -10.546 -2.092 8.320 1.00 98.12 90 ARG A N 1
ATOM 628 C CA . ARG A 1 90 ? -11.074 -1.251 7.232 1.00 98.12 90 ARG A CA 1
ATOM 629 C C . ARG A 1 90 ? -10.285 -1.438 5.938 1.00 98.12 90 ARG A C 1
ATOM 631 O O . ARG A 1 90 ? -10.884 -1.631 4.881 1.00 98.12 90 ARG A O 1
ATOM 638 N N . MET A 1 91 ? -8.952 -1.461 6.015 1.00 98.44 91 MET A N 1
ATOM 639 C CA . MET A 1 91 ? -8.098 -1.741 4.853 1.00 98.44 91 MET A CA 1
ATOM 640 C C . MET A 1 91 ? -8.340 -3.147 4.290 1.00 98.44 91 MET A C 1
ATOM 642 O O . MET A 1 91 ? -8.512 -3.306 3.082 1.00 98.44 91 MET A O 1
ATOM 646 N N . LYS A 1 92 ? -8.396 -4.166 5.153 1.00 97.81 92 LYS A N 1
ATOM 647 C CA . LYS A 1 92 ? -8.654 -5.563 4.782 1.00 97.81 92 LYS A CA 1
ATOM 648 C C . LYS A 1 92 ? -10.012 -5.725 4.103 1.00 97.81 92 LYS A C 1
ATOM 650 O O . LYS A 1 92 ? -10.067 -6.304 3.024 1.00 97.81 92 LYS A O 1
ATOM 655 N N . ASN A 1 93 ? -11.079 -5.187 4.688 1.00 98.12 93 ASN A N 1
ATOM 656 C CA . ASN A 1 93 ? -12.437 -5.287 4.144 1.00 98.12 93 ASN A CA 1
ATOM 657 C C . ASN A 1 93 ? -12.579 -4.563 2.795 1.00 98.12 93 ASN A C 1
ATOM 659 O O . ASN A 1 93 ? -13.440 -4.910 1.993 1.00 98.12 93 ASN A O 1
ATOM 663 N N . ALA A 1 94 ? -11.721 -3.576 2.530 1.00 98.31 94 ALA A N 1
ATOM 664 C CA . ALA A 1 94 ? -11.649 -2.849 1.265 1.00 98.31 94 ALA A CA 1
ATOM 665 C C . ALA A 1 94 ? -10.663 -3.457 0.245 1.00 98.31 94 ALA A C 1
ATOM 667 O O . ALA A 1 94 ? -10.391 -2.842 -0.788 1.00 98.31 94 ALA A O 1
ATOM 668 N N . SER A 1 95 ? -10.065 -4.614 0.533 1.00 98.12 95 SER A N 1
ATOM 669 C CA . SER A 1 95 ? -9.026 -5.203 -0.316 1.00 98.12 95 SER A CA 1
ATOM 670 C C . SER A 1 95 ? -9.580 -6.170 -1.360 1.00 98.12 95 SER A C 1
ATOM 672 O O . SER A 1 95 ? -10.580 -6.847 -1.138 1.00 98.12 95 SER A O 1
ATOM 674 N N . GLN A 1 96 ? -8.873 -6.266 -2.488 1.00 97.31 96 GLN A N 1
ATOM 675 C CA . GLN A 1 96 ? -9.255 -7.011 -3.693 1.00 97.31 96 GLN A CA 1
ATOM 676 C C . GLN A 1 96 ? -9.774 -8.439 -3.461 1.00 97.31 96 GLN A C 1
ATOM 678 O O . GLN A 1 96 ? -10.679 -8.867 -4.174 1.00 97.31 96 GLN A O 1
ATOM 683 N N . PHE A 1 97 ? -9.184 -9.196 -2.533 1.00 97.62 97 PHE A N 1
ATOM 684 C CA . PHE A 1 97 ? -9.528 -10.608 -2.335 1.00 97.62 97 PHE A CA 1
ATOM 685 C C . PHE A 1 97 ? -10.479 -10.868 -1.172 1.00 97.62 97 PHE A C 1
ATOM 687 O O . PHE A 1 97 ? -10.930 -12.004 -1.035 1.00 97.62 97 PHE A O 1
ATOM 694 N N . TYR A 1 98 ? -10.802 -9.863 -0.353 1.00 97.38 98 TYR A N 1
ATOM 695 C CA . TYR A 1 98 ? -11.700 -10.041 0.787 1.00 97.38 98 TYR A CA 1
ATOM 696 C C . TYR A 1 98 ? -13.092 -10.538 0.333 1.00 97.38 98 TYR A C 1
ATOM 698 O O . TYR A 1 98 ? -13.604 -10.041 -0.671 1.00 97.38 98 TYR A O 1
ATOM 706 N N . PRO A 1 99 ? -13.730 -11.507 1.034 1.00 97.31 99 PRO A N 1
ATOM 707 C CA . PRO A 1 99 ? -13.334 -12.126 2.310 1.00 97.31 99 PRO A CA 1
ATOM 708 C C . PRO A 1 99 ? -12.303 -13.265 2.208 1.00 97.31 99 PRO A C 1
ATOM 710 O O . PRO A 1 99 ? -11.884 -13.804 3.233 1.00 97.31 99 PRO A O 1
ATOM 713 N N . GLY A 1 100 ? -11.879 -13.638 1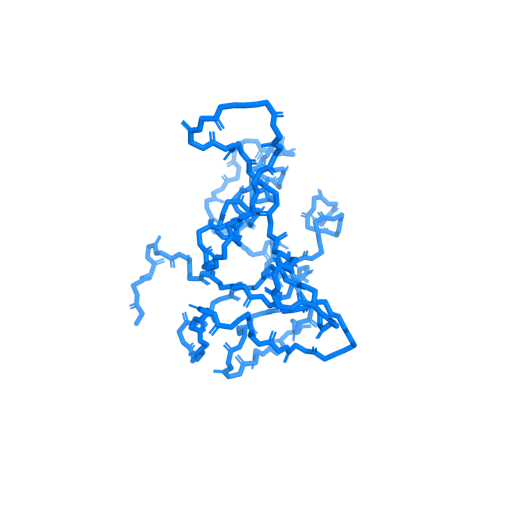.001 1.00 96.69 100 GLY A N 1
ATOM 714 C CA . GLY A 1 100 ? -10.813 -14.610 0.762 1.00 96.69 100 GLY A CA 1
ATOM 715 C C . GLY A 1 100 ? -9.403 -14.030 0.935 1.00 96.69 100 GLY A C 1
ATOM 716 O O . GLY A 1 100 ? -9.203 -12.830 1.120 1.00 96.69 100 GLY A O 1
ATOM 717 N N . ARG A 1 101 ? -8.393 -14.903 0.868 1.00 96.56 101 ARG A N 1
ATOM 718 C CA . ARG A 1 101 ? -6.977 -14.520 0.949 1.00 96.56 101 ARG A CA 1
ATOM 719 C C . ARG A 1 101 ? -6.173 -15.299 -0.082 1.00 96.56 101 ARG A C 1
ATOM 721 O O . ARG A 1 101 ? -6.229 -16.525 -0.119 1.00 96.56 101 ARG A O 1
ATOM 728 N N . ASN A 1 102 ? -5.416 -14.592 -0.909 1.00 97.62 102 ASN A N 1
ATOM 729 C CA . ASN A 1 102 ? -4.518 -15.192 -1.881 1.00 97.62 102 ASN A CA 1
ATOM 730 C C . ASN A 1 102 ? -3.256 -15.734 -1.180 1.00 97.62 102 ASN A C 1
ATOM 732 O O . ASN A 1 102 ? -2.712 -15.098 -0.273 1.00 97.62 102 ASN A O 1
ATOM 736 N N . SER A 1 103 ? -2.786 -16.912 -1.596 1.00 96.88 103 SER A N 1
ATOM 737 C CA . SER A 1 103 ? -1.624 -17.586 -1.001 1.00 96.88 103 SER A CA 1
ATOM 738 C C . SER A 1 103 ? -0.289 -16.888 -1.278 1.00 96.88 103 SER A C 1
ATOM 740 O O . SER A 1 103 ? 0.675 -17.148 -0.565 1.00 96.88 103 SER A O 1
ATOM 742 N N . GLU A 1 104 ? -0.225 -16.003 -2.272 1.00 96.94 104 GLU A N 1
ATOM 743 C CA . GLU A 1 104 ? 0.973 -15.250 -2.654 1.00 96.94 104 GLU A CA 1
ATOM 744 C C . GLU A 1 104 ? 0.888 -13.751 -2.350 1.00 96.94 104 GLU A C 1
ATOM 746 O O . GLU A 1 104 ? 1.912 -13.122 -2.072 1.00 96.94 104 GLU A O 1
ATOM 751 N N . PHE A 1 105 ? -0.321 -13.186 -2.399 1.00 97.62 105 PHE A N 1
ATOM 752 C CA . PHE A 1 105 ? -0.563 -11.739 -2.382 1.00 97.62 105 PHE A CA 1
ATOM 753 C C . PHE A 1 105 ? -1.481 -11.270 -1.242 1.00 97.62 105 PHE A C 1
ATOM 755 O O . PHE A 1 105 ? -1.897 -10.112 -1.218 1.00 97.62 105 PHE A O 1
ATOM 762 N N . GLY A 1 106 ? -1.807 -12.150 -0.293 1.00 97.38 106 GLY A N 1
ATOM 763 C CA . GLY A 1 106 ? -2.590 -11.790 0.887 1.00 97.38 106 GLY A CA 1
ATOM 764 C C . GLY A 1 106 ? -4.004 -11.325 0.540 1.00 97.38 106 GLY A C 1
ATOM 765 O O . GLY A 1 106 ? -4.714 -11.976 -0.225 1.00 97.38 106 GLY A O 1
ATOM 766 N N . TRP A 1 107 ? -4.426 -10.202 1.112 1.00 97.94 107 TRP A N 1
ATOM 767 C CA . TRP A 1 107 ? -5.718 -9.563 0.846 1.00 97.94 107 TRP A CA 1
ATOM 768 C C . TRP A 1 107 ? -5.749 -8.826 -0.503 1.00 97.94 107 TRP A C 1
ATOM 770 O O . TRP A 1 107 ? -6.826 -8.484 -0.990 1.00 97.94 107 TRP A O 1
ATOM 780 N N . GLY A 1 108 ? -4.593 -8.646 -1.150 1.00 98.00 108 GLY A N 1
ATOM 781 C CA . GLY A 1 108 ? -4.461 -8.004 -2.455 1.00 98.00 108 GLY A CA 1
ATOM 782 C C . GLY A 1 108 ? -4.294 -6.489 -2.362 1.00 98.00 108 GLY A C 1
ATOM 783 O O . GLY A 1 108 ? -3.756 -5.970 -1.380 1.00 98.00 108 GLY A O 1
ATOM 784 N N . ILE A 1 109 ? -4.691 -5.785 -3.424 1.00 97.94 109 ILE A N 1
ATOM 785 C CA . ILE A 1 109 ? -4.607 -4.321 -3.485 1.00 97.94 109 ILE A CA 1
ATOM 786 C C . ILE A 1 109 ? -5.721 -3.721 -2.619 1.00 97.94 109 ILE A C 1
ATOM 788 O O . ILE A 1 109 ? -6.889 -4.079 -2.780 1.00 97.94 109 ILE A O 1
ATOM 792 N N . VAL A 1 110 ? -5.367 -2.791 -1.728 1.00 98.44 110 VAL A N 1
ATOM 793 C CA . VAL A 1 110 ? -6.336 -2.031 -0.921 1.00 98.44 110 VAL A CA 1
ATOM 794 C C . VAL A 1 110 ? -7.014 -0.977 -1.797 1.00 98.44 110 VAL A C 1
ATOM 796 O O . VAL A 1 110 ? -6.339 -0.117 -2.368 1.00 98.44 110 VAL A O 1
ATOM 799 N N . ASN A 1 111 ? -8.347 -0.981 -1.869 1.00 98.12 111 ASN A N 1
ATOM 800 C CA . ASN A 1 111 ? -9.085 0.137 -2.449 1.00 98.12 111 ASN A CA 1
ATOM 801 C C . ASN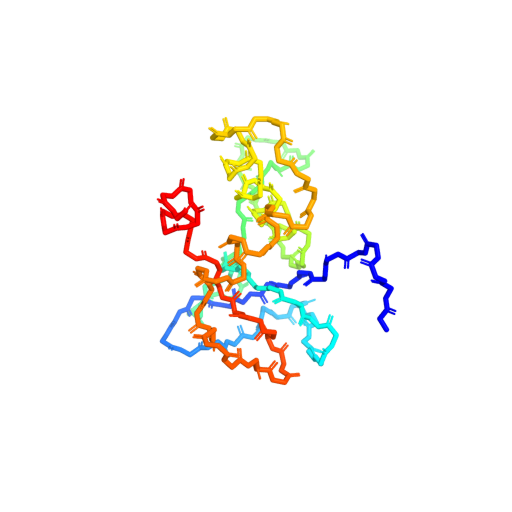 A 1 111 ? -9.138 1.285 -1.433 1.00 98.12 111 ASN A C 1
ATOM 803 O O . ASN A 1 111 ? -9.955 1.275 -0.514 1.00 98.12 111 ASN A O 1
ATOM 807 N N . ALA A 1 112 ? -8.261 2.277 -1.602 1.00 98.06 112 ALA A N 1
ATOM 808 C CA . ALA A 1 112 ? -8.149 3.400 -0.675 1.00 98.06 112 ALA A CA 1
ATOM 809 C C . ALA A 1 112 ? -9.470 4.168 -0.507 1.00 98.06 112 ALA A C 1
ATOM 811 O O . ALA A 1 112 ? -9.831 4.495 0.617 1.00 98.06 112 ALA A O 1
ATOM 812 N N . ASN A 1 113 ? -10.215 4.401 -1.595 1.00 98.25 113 ASN A N 1
ATOM 813 C CA . ASN A 1 113 ? -11.493 5.110 -1.532 1.00 98.25 113 ASN A CA 1
ATOM 814 C C . ASN A 1 113 ? -12.529 4.332 -0.712 1.00 98.25 113 ASN A C 1
ATOM 816 O O . ASN A 1 113 ? -13.220 4.901 0.124 1.00 98.25 113 ASN A O 1
ATOM 820 N N . THR A 1 114 ? -12.623 3.020 -0.910 1.00 98.31 114 THR A N 1
ATOM 821 C CA . THR A 1 114 ? -13.502 2.179 -0.090 1.00 98.31 114 THR A CA 1
ATOM 822 C C . THR A 1 114 ? -13.025 2.147 1.365 1.00 98.31 114 THR A C 1
ATOM 824 O O . THR A 1 114 ? -13.828 2.321 2.273 1.00 98.31 114 THR A O 1
ATOM 827 N N . ALA A 1 115 ? -11.718 2.022 1.611 1.00 98.12 115 ALA A N 1
ATOM 828 C CA . ALA A 1 115 ? -11.164 1.940 2.962 1.00 98.12 115 ALA A CA 1
ATOM 829 C C . ALA A 1 115 ? -11.417 3.202 3.808 1.00 98.12 115 ALA A C 1
ATOM 831 O O . ALA A 1 115 ? -11.628 3.085 5.013 1.00 98.12 115 ALA A O 1
ATOM 832 N N . VAL A 1 116 ? -11.398 4.397 3.202 1.00 98.12 116 VAL A N 1
ATOM 833 C CA . VAL A 1 116 ? -11.659 5.659 3.923 1.00 98.12 116 VAL A CA 1
ATOM 834 C C . VAL A 1 116 ? -13.146 5.914 4.177 1.00 98.12 116 VAL A C 1
ATOM 836 O O . VAL A 1 116 ? -13.469 6.630 5.121 1.00 98.12 116 VAL A O 1
ATOM 839 N N . ASN A 1 117 ? -14.038 5.336 3.367 1.00 96.38 117 ASN A N 1
ATOM 840 C CA . ASN A 1 117 ? -15.486 5.558 3.456 1.00 96.38 117 ASN A CA 1
ATOM 841 C C . ASN A 1 117 ? -16.246 4.455 4.212 1.00 96.38 117 ASN A C 1
ATOM 843 O O . ASN A 1 117 ? -17.401 4.668 4.572 1.00 96.38 117 ASN A O 1
ATOM 847 N N . ASN A 1 118 ? -15.621 3.296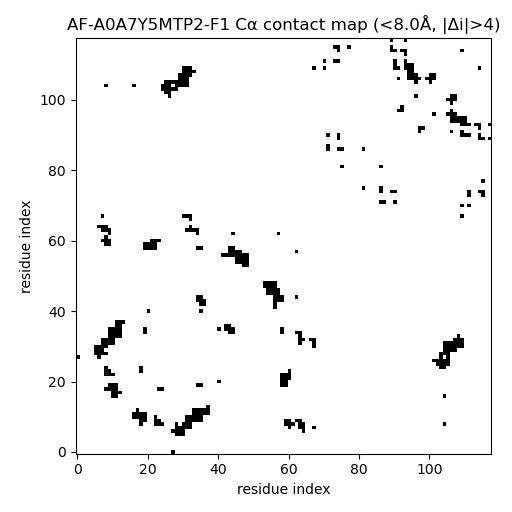 4.434 1.00 80.69 118 ASN A N 1
ATOM 848 C CA . ASN A 1 118 ? -16.174 2.200 5.238 1.00 80.69 118 ASN A CA 1
ATOM 849 C C . ASN A 1 118 ? -16.134 2.476 6.739 1.00 80.69 118 ASN A C 1
ATOM 851 O O . ASN A 1 118 ? -15.170 3.143 7.183 1.00 80.69 118 ASN A O 1
#

Secondary structure (DSSP, 8-state):
--TT---EEEEESSSS--B-TT---STT--EEEEEEBTTBTT--EEE--SSSSS-EEE-SHHHHHHHHHHHHHHHHHT-TT--HHHHHHHHHHTBTTTTS-BTTTBT-BB-HHHHHH-

Mean predicted aligned error: 3.41 Å

Solvent-accessible surface area (backbone atoms only — not comparable to full-atom values): 6470 Å² total; per-residue (Å²): 134,61,93,90,61,82,36,46,20,18,18,24,50,73,99,60,92,40,67,24,94,74,26,71,75,28,72,75,27,43,32,35,29,76,40,28,39,69,92,36,87,85,46,35,36,80,38,80,40,99,63,80,87,62,74,33,64,46,79,39,28,67,60,18,39,52,53,52,50,52,44,50,50,54,35,34,66,73,47,79,85,61,51,72,66,58,45,49,50,35,38,44,70,27,12,70,37,45,96,49,67,44,63,44,42,13,27,28,46,59,38,55,73,52,19,53,73,102

Nearest PDB structures (foldseek):
  8qkg-assembly1_A  TM=8.067E-01  e=8.153E-04  Plasmodium vivax
  8qkg-assembly2_B  TM=8.083E-01  e=9.300E-04  Plasmodium vivax
  8coz-assembly2_B  TM=8.049E-01  e=9.932E-04  Plasmodium vivax
  8coz-assembly1_A  TM=8.075E-01  e=1.292E-03  Plasmodium vivax
  5yl7-assembly1_A  TM=7.280E-01  e=3.039E-03  Pseudoalteromonas arctica

Sequence (118 aa):
TMAEIVAVTGVKDGSSLVKCNTCHSGSKVDFVAVMQRSVSDSRTSLTLAMSGNQPSYVGGSSAATATTAGIAALVWATNPAQTRAQVLDRMKNASQFYPGRNSEFGWGIVNANTAVNN

Foldseek 3Di:
DDPVDAAEFEAEDDPDTDGQPAIFWFQRHAEYDYFHHPVDNLRGHWDPDPDDDDIHHDDIRPVRVVVVVVLLVLQCVLDVPDDPVLSVVLQLCQADQPPDADGTGHSYHGPSVSSNVD

pLDDT: mean 94.67, std 5.57, range [57.75, 98.56]